Protein AF-A0A7X6S0R6-F1 (afdb_monomer_lite)

InterPro domains:
  IPR029076 Immunity protein 47 [PF15573] (7-129)

Foldseek 3Di:
DPPPPDQDDLDDADDPVCLVVLVVCLVVDDDLVVNLVSVSNNVNSVDPPCLVVLLVSLQPPPDLVSVLSSLLVCLQRPAQVCLLDVSSVNSVVVHDPSSLVSNLVSNVNNPYPSCVVVVVVSVVVVVVVVVPPDD

Structure (mmCIF, N/CA/C/O backbone):
data_AF-A0A7X6S0R6-F1
#
_entry.id   AF-A0A7X6S0R6-F1
#
loop_
_atom_site.group_PDB
_atom_site.id
_atom_site.type_symbol
_atom_site.label_atom_id
_atom_site.label_alt_id
_atom_site.label_comp_id
_atom_site.label_asym_id
_atom_site.label_entity_id
_atom_site.label_seq_id
_atom_site.pdbx_PDB_ins_code
_atom_site.Cartn_x
_atom_site.Cartn_y
_atom_site.Cartn_z
_atom_site.occupancy
_atom_site.B_iso_or_equiv
_atom_site.auth_seq_id
_atom_site.auth_comp_id
_atom_site.auth_asym_id
_atom_site.auth_atom_id
_atom_site.pdbx_PDB_model_num
ATOM 1 N N . MET A 1 1 ? -21.173 4.446 -21.422 1.00 35.47 1 MET A N 1
ATOM 2 C CA . MET A 1 1 ? -20.745 5.718 -20.809 1.00 35.47 1 MET A CA 1
ATOM 3 C C . MET A 1 1 ? -19.365 5.433 -20.237 1.00 35.47 1 MET A C 1
ATOM 5 O O . MET A 1 1 ? -19.279 4.743 -19.234 1.00 35.47 1 MET A O 1
ATOM 9 N N . ASN A 1 2 ? -18.302 5.754 -20.983 1.00 41.72 2 ASN A N 1
ATOM 10 C CA . ASN A 1 2 ? -16.925 5.454 -20.573 1.00 41.72 2 ASN A CA 1
ATOM 11 C C . ASN A 1 2 ? -16.457 6.541 -19.607 1.00 41.72 2 ASN A C 1
ATOM 13 O O . ASN A 1 2 ? -15.727 7.445 -19.998 1.00 41.72 2 ASN A O 1
ATOM 17 N N . GLU A 1 3 ? -16.874 6.452 -18.350 1.00 43.06 3 GLU A N 1
ATOM 18 C CA . GLU A 1 3 ? -16.147 7.110 -17.266 1.00 43.06 3 GLU A CA 1
ATOM 19 C C . GLU A 1 3 ? -14.962 6.213 -16.894 1.00 43.06 3 GLU A C 1
ATOM 21 O O . GLU A 1 3 ? -14.934 5.555 -15.858 1.00 43.06 3 GLU A O 1
ATOM 26 N N . MET A 1 4 ? -13.978 6.122 -17.795 1.00 48.47 4 MET A N 1
ATOM 27 C CA . MET A 1 4 ? -12.641 5.744 -17.353 1.00 48.47 4 MET A CA 1
ATOM 28 C C . MET A 1 4 ? -12.183 6.888 -16.456 1.00 48.47 4 MET A C 1
ATOM 30 O O . MET A 1 4 ? -11.993 8.001 -16.946 1.00 48.47 4 MET A O 1
ATOM 34 N N . TYR A 1 5 ? -12.063 6.630 -15.150 1.00 49.97 5 TYR A N 1
ATOM 35 C CA . TYR A 1 5 ? -11.395 7.547 -14.231 1.00 49.97 5 TYR A CA 1
ATOM 36 C C . TYR A 1 5 ? -10.111 8.026 -14.903 1.00 49.97 5 TYR A C 1
ATOM 38 O O . TYR A 1 5 ? -9.323 7.200 -15.373 1.00 49.97 5 TYR A O 1
ATOM 46 N N . SER A 1 6 ? -9.925 9.347 -14.995 1.00 55.62 6 SER A N 1
ATOM 47 C CA . SER A 1 6 ? -8.671 9.904 -15.488 1.00 55.62 6 SER A CA 1
ATOM 48 C C . SER A 1 6 ? -7.551 9.242 -14.698 1.00 55.62 6 SER A C 1
ATOM 50 O O . SER A 1 6 ? -7.537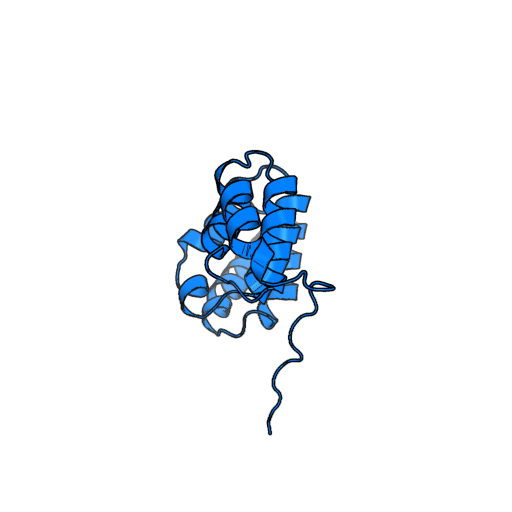 9.336 -13.465 1.00 55.62 6 SER A O 1
ATOM 52 N N . GLY A 1 7 ? -6.677 8.521 -15.403 1.00 58.56 7 GLY A N 1
ATOM 53 C CA . GLY A 1 7 ? -5.541 7.856 -14.790 1.00 58.56 7 GLY A CA 1
ATOM 54 C C . GLY A 1 7 ? -4.806 8.845 -13.898 1.00 58.56 7 GLY A C 1
ATOM 55 O O . GLY A 1 7 ? -4.694 10.034 -14.202 1.00 58.56 7 GLY A O 1
ATOM 56 N N . ILE A 1 8 ? -4.373 8.363 -12.749 1.00 67.19 8 ILE A N 1
ATOM 57 C CA . ILE A 1 8 ? -3.699 9.199 -11.775 1.00 67.19 8 ILE A CA 1
ATOM 58 C C . ILE A 1 8 ? -2.370 9.668 -12.354 1.00 67.19 8 ILE A C 1
ATOM 60 O O . ILE A 1 8 ? -1.558 8.861 -12.806 1.00 67.19 8 ILE A O 1
ATOM 64 N N . TRP A 1 9 ? -2.132 10.976 -12.285 1.00 76.94 9 TRP A N 1
ATOM 65 C CA . TRP A 1 9 ? -0.852 11.546 -12.662 1.00 76.94 9 TRP A CA 1
ATOM 66 C C . TRP A 1 9 ? 0.123 11.492 -11.489 1.00 76.94 9 TRP A C 1
ATOM 68 O O . TRP A 1 9 ? -0.034 12.216 -10.509 1.00 76.94 9 TRP A O 1
ATOM 78 N N . LEU A 1 10 ? 1.136 10.634 -11.602 1.00 80.31 10 LEU A N 1
ATOM 79 C CA . LEU A 1 10 ? 2.234 10.525 -10.637 1.00 80.31 10 LEU A CA 1
ATOM 80 C C . LEU A 1 10 ? 3.439 11.414 -11.016 1.00 80.31 10 LEU A C 1
ATOM 82 O O . LEU A 1 10 ? 4.487 11.346 -10.379 1.00 80.31 10 LEU A O 1
ATOM 86 N N . GLY A 1 11 ? 3.301 12.264 -12.036 1.00 83.81 11 GLY A N 1
ATOM 87 C CA . GLY A 1 11 ? 4.387 13.073 -12.591 1.00 83.81 11 GLY A CA 1
ATOM 88 C C . GLY A 1 11 ? 5.004 12.454 -13.844 1.00 83.81 11 GLY A C 1
ATOM 89 O O . GLY A 1 11 ? 4.624 11.362 -14.263 1.00 83.81 11 GLY A O 1
ATOM 90 N N . GLU A 1 12 ? 5.961 13.168 -14.441 1.00 85.00 12 GLU A N 1
ATOM 91 C CA . GLU A 1 12 ? 6.623 12.730 -15.671 1.00 85.00 12 GLU A CA 1
ATOM 92 C C . GLU A 1 12 ? 7.329 11.389 -15.470 1.00 85.00 12 GLU A C 1
ATOM 94 O O . GLU A 1 12 ? 8.058 11.184 -14.495 1.00 85.00 12 GLU A O 1
ATOM 99 N N . ALA A 1 13 ? 7.068 10.465 -16.393 1.00 81.75 13 ALA A N 1
ATOM 100 C CA . ALA A 1 13 ? 7.708 9.165 -16.415 1.00 81.75 13 ALA A CA 1
ATOM 101 C C . ALA A 1 13 ? 9.083 9.280 -17.078 1.00 81.75 13 ALA A C 1
ATOM 103 O O . ALA A 1 13 ? 9.244 9.957 -18.094 1.00 81.75 13 ALA A O 1
ATOM 104 N N . ARG A 1 14 ? 10.073 8.591 -16.507 1.00 83.06 14 ARG A N 1
ATOM 105 C CA . ARG A 1 14 ? 11.383 8.422 -17.144 1.00 83.06 14 ARG A CA 1
ATOM 106 C C . ARG A 1 14 ? 11.276 7.485 -18.348 1.00 83.06 14 ARG A C 1
ATOM 108 O O . ARG A 1 14 ? 10.247 6.866 -18.602 1.00 83.06 14 ARG A O 1
ATOM 115 N N . GLU A 1 15 ? 12.382 7.326 -19.061 1.00 84.38 15 GLU A N 1
ATOM 116 C CA . GLU A 1 15 ? 12.467 6.348 -20.140 1.00 84.38 15 GLU A CA 1
ATOM 117 C C . GLU A 1 15 ? 12.359 4.893 -19.612 1.00 84.38 15 GLU A C 1
ATOM 119 O O . GLU A 1 15 ? 13.010 4.546 -18.618 1.00 84.38 15 GLU A O 1
ATOM 124 N N . PRO A 1 16 ? 11.621 3.986 -20.287 1.00 80.62 16 PRO A N 1
ATOM 125 C CA . PRO A 1 16 ? 11.386 2.614 -19.809 1.00 80.62 16 PRO A CA 1
ATOM 126 C C . PRO A 1 16 ? 12.648 1.772 -19.564 1.00 80.62 16 PRO A C 1
ATOM 128 O O . PRO A 1 16 ? 12.639 0.850 -18.749 1.00 80.62 16 PRO A O 1
ATOM 131 N N . HIS A 1 17 ? 13.761 2.083 -20.235 1.00 82.06 17 HIS A N 1
ATOM 132 C CA . HIS A 1 17 ? 15.023 1.349 -20.087 1.00 82.06 17 HIS A CA 1
ATOM 133 C C . HIS A 1 17 ? 15.667 1.502 -18.695 1.00 82.06 17 HIS A C 1
ATOM 135 O O . HIS A 1 17 ? 16.572 0.741 -18.353 1.00 82.06 17 HIS A O 1
ATOM 141 N N . HIS A 1 18 ? 15.193 2.442 -17.870 1.00 86.38 18 HIS A N 1
ATOM 142 C CA . HIS A 1 18 ? 15.637 2.603 -16.485 1.00 86.38 18 HIS A CA 1
ATOM 143 C C . HIS A 1 18 ? 15.016 1.586 -15.515 1.00 86.38 18 HIS A C 1
ATOM 145 O O . HIS A 1 18 ? 15.519 1.432 -14.402 1.00 86.38 18 HIS A O 1
ATOM 151 N N . LEU A 1 19 ? 13.962 0.867 -15.915 1.00 91.94 19 LEU A N 1
ATOM 152 C CA . LEU A 1 19 ? 13.206 -0.024 -15.033 1.00 91.94 19 LEU A CA 1
ATOM 153 C C . LEU A 1 19 ? 14.071 -1.104 -14.342 1.00 91.94 19 LEU A C 1
ATOM 155 O O . LEU A 1 19 ? 13.965 -1.243 -13.123 1.00 91.94 19 LEU A O 1
ATOM 159 N N . PRO A 1 20 ? 15.005 -1.804 -15.025 1.00 94.31 20 PRO A N 1
ATOM 160 C CA . PRO A 1 20 ? 15.892 -2.766 -14.361 1.00 94.31 20 PRO A CA 1
ATOM 161 C C . PRO A 1 20 ? 16.801 -2.130 -13.299 1.00 94.31 20 PRO A C 1
ATOM 163 O O . PRO A 1 20 ? 17.071 -2.745 -12.269 1.00 94.31 20 PRO A O 1
ATOM 166 N N . ILE A 1 21 ? 17.256 -0.894 -13.534 1.00 94.31 21 ILE A N 1
ATOM 167 C CA . ILE A 1 21 ? 18.113 -0.149 -12.601 1.00 94.31 21 ILE A CA 1
ATOM 168 C C . ILE A 1 21 ? 17.311 0.229 -11.354 1.00 94.31 21 ILE A C 1
ATOM 170 O O . ILE A 1 21 ? 17.793 0.034 -10.241 1.00 94.31 21 ILE A O 1
ATOM 174 N N . LEU A 1 22 ? 16.075 0.706 -11.530 1.00 96.00 22 LEU A N 1
ATOM 175 C CA . LEU A 1 22 ? 15.179 1.054 -10.424 1.00 96.00 22 LEU A CA 1
ATOM 176 C C . LEU A 1 22 ? 14.845 -0.169 -9.562 1.00 96.00 22 LEU A C 1
ATOM 178 O O . LEU A 1 22 ? 14.938 -0.094 -8.341 1.00 96.00 22 LEU A O 1
ATOM 182 N N . HIS A 1 23 ? 14.548 -1.318 -10.176 1.00 96.19 23 HIS A N 1
ATOM 183 C CA . HIS A 1 23 ? 14.323 -2.573 -9.444 1.00 96.19 23 HIS A CA 1
ATOM 184 C C . HIS A 1 23 ? 15.550 -3.021 -8.656 1.00 96.19 23 HIS A C 1
ATOM 186 O O . HIS A 1 23 ? 15.435 -3.461 -7.512 1.00 96.19 23 HIS A O 1
ATOM 192 N N . GLN A 1 24 ? 16.737 -2.914 -9.255 1.00 95.62 24 GLN A N 1
ATOM 193 C CA . GLN A 1 24 ? 17.975 -3.248 -8.561 1.00 95.62 24 GLN A CA 1
ATOM 194 C C . GLN A 1 24 ? 18.242 -2.287 -7.399 1.00 95.62 24 GLN A C 1
ATOM 196 O O . GLN A 1 24 ? 18.716 -2.720 -6.350 1.00 95.62 24 GLN A O 1
ATOM 201 N N . HIS A 1 25 ? 17.916 -1.005 -7.561 1.00 95.31 25 HIS A N 1
ATOM 202 C CA . HIS A 1 25 ? 18.041 -0.023 -6.495 1.00 95.31 25 HIS A CA 1
ATOM 203 C C . HIS A 1 25 ? 17.062 -0.317 -5.350 1.00 95.31 25 HIS A C 1
ATOM 205 O O . HIS A 1 25 ? 17.487 -0.428 -4.204 1.00 95.31 25 HIS A O 1
ATOM 211 N N . LEU A 1 26 ? 15.789 -0.576 -5.667 1.00 96.44 26 LEU A N 1
ATOM 212 C CA . LEU A 1 26 ? 14.751 -0.900 -4.686 1.00 96.44 26 LEU A CA 1
ATOM 213 C C . LEU A 1 26 ? 15.107 -2.130 -3.841 1.00 96.44 26 LEU A C 1
ATOM 215 O O . LEU A 1 26 ? 14.882 -2.138 -2.636 1.00 96.44 26 LEU A O 1
ATOM 219 N N . LYS A 1 27 ? 15.707 -3.162 -4.448 1.00 94.94 27 LYS A N 1
ATOM 220 C CA . LYS A 1 27 ? 16.136 -4.376 -3.730 1.00 94.94 27 LYS A CA 1
ATOM 221 C C . LYS A 1 27 ? 17.206 -4.121 -2.670 1.00 94.94 27 LYS A C 1
ATOM 223 O O . LYS A 1 27 ? 17.247 -4.853 -1.686 1.00 94.94 27 LYS A O 1
ATOM 228 N N . ASN A 1 28 ? 18.067 -3.131 -2.891 1.00 94.25 28 ASN A N 1
ATOM 229 C CA . ASN A 1 28 ? 19.167 -2.789 -1.988 1.00 94.25 28 ASN A CA 1
ATOM 230 C C . ASN A 1 28 ? 18.836 -1.591 -1.084 1.00 94.25 28 ASN A C 1
ATOM 232 O O . ASN A 1 28 ? 19.639 -1.232 -0.229 1.00 94.25 28 ASN A O 1
ATOM 236 N N . CYS A 1 29 ? 17.673 -0.969 -1.283 1.00 93.62 29 CYS A N 1
ATOM 237 C CA . CYS A 1 29 ? 17.215 0.161 -0.499 1.00 93.62 29 CYS A CA 1
ATOM 238 C C . CYS A 1 29 ? 16.722 -0.299 0.882 1.00 93.62 29 CYS A C 1
ATOM 240 O O . CYS A 1 29 ? 16.003 -1.294 1.020 1.00 93.62 29 CYS A O 1
ATOM 242 N N . HIS A 1 30 ? 17.122 0.442 1.915 1.00 91.56 30 HIS A N 1
ATOM 243 C CA . HIS A 1 30 ? 16.730 0.194 3.305 1.00 91.56 30 HIS A CA 1
ATOM 244 C C . HIS A 1 30 ? 16.002 1.381 3.941 1.00 91.56 30 HIS A C 1
ATOM 246 O O . HIS A 1 30 ? 15.273 1.192 4.914 1.00 91.56 30 HIS A O 1
ATOM 252 N N . ASP A 1 31 ? 16.177 2.586 3.399 1.00 94.06 31 ASP A N 1
ATOM 253 C CA . ASP A 1 31 ? 15.466 3.769 3.858 1.00 94.06 31 ASP A CA 1
ATOM 254 C C . ASP A 1 31 ? 14.048 3.801 3.274 1.00 94.06 31 ASP A C 1
ATOM 256 O O . ASP A 1 31 ? 13.851 3.736 2.063 1.00 94.06 31 ASP A O 1
ATOM 260 N N . SER A 1 32 ? 13.033 3.896 4.134 1.00 94.31 32 SER A N 1
ATOM 261 C CA . SER A 1 32 ? 11.636 3.792 3.688 1.00 94.31 32 SER A CA 1
ATOM 262 C C . SER A 1 32 ? 11.218 4.940 2.767 1.00 94.31 32 SER A C 1
ATOM 264 O O . SER A 1 32 ? 10.395 4.726 1.877 1.00 94.31 32 SER A O 1
ATOM 266 N N . LYS A 1 33 ? 11.787 6.139 2.948 1.00 94.38 33 LYS A N 1
ATOM 267 C CA . LYS A 1 33 ? 11.478 7.300 2.110 1.00 94.38 33 LYS A CA 1
ATOM 268 C C . LYS A 1 33 ? 12.104 7.143 0.727 1.00 94.38 33 LYS A C 1
ATOM 270 O O . LYS A 1 33 ? 11.399 7.279 -0.267 1.00 94.38 33 LYS A O 1
ATOM 275 N N . GLU A 1 34 ? 13.383 6.788 0.659 1.00 95.38 34 GLU A N 1
ATOM 276 C CA . GLU A 1 34 ? 14.069 6.498 -0.604 1.00 95.38 34 GLU A CA 1
ATOM 277 C C . GLU A 1 34 ? 13.374 5.359 -1.364 1.00 95.38 34 GLU A C 1
ATOM 279 O O . GLU A 1 34 ? 13.111 5.462 -2.563 1.00 95.38 34 GLU A O 1
ATOM 284 N N . CYS A 1 35 ? 12.992 4.289 -0.664 1.00 96.19 35 CYS A N 1
ATOM 285 C CA . CYS A 1 35 ? 12.296 3.166 -1.282 1.00 96.19 35 CYS A CA 1
ATOM 286 C C . CYS A 1 35 ? 10.938 3.602 -1.851 1.00 96.19 35 CYS A C 1
ATOM 288 O O . CYS A 1 35 ? 10.574 3.177 -2.948 1.00 96.19 35 CYS A O 1
ATOM 290 N N . LEU A 1 36 ? 10.207 4.472 -1.146 1.00 95.62 36 LEU A N 1
ATOM 291 C CA . LEU A 1 36 ? 8.943 5.032 -1.620 1.00 95.62 36 LEU A CA 1
ATOM 292 C C . LEU A 1 36 ? 9.127 5.890 -2.879 1.00 95.62 36 LEU A C 1
ATOM 294 O O . LEU A 1 36 ? 8.363 5.742 -3.832 1.00 95.62 36 LEU A O 1
ATOM 298 N N . GLU A 1 37 ? 10.159 6.734 -2.920 1.00 94.50 37 GLU A N 1
ATOM 299 C CA . GLU A 1 37 ? 10.504 7.526 -4.107 1.00 94.50 37 GLU A CA 1
ATOM 300 C C . GLU A 1 37 ? 10.799 6.617 -5.313 1.00 94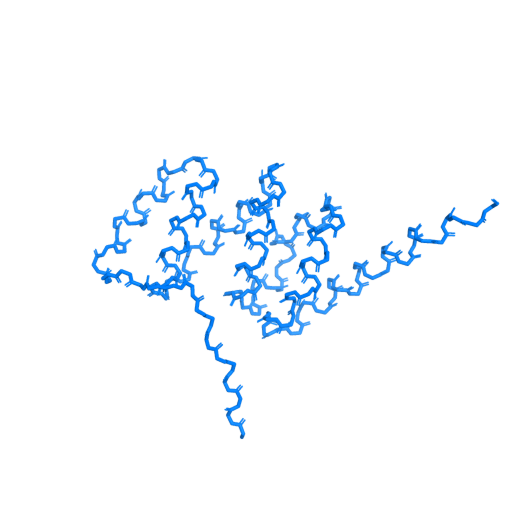.50 37 GLU A C 1
ATOM 302 O O . GLU A 1 37 ? 10.265 6.836 -6.402 1.00 94.50 37 GLU A O 1
ATOM 307 N N . ILE A 1 38 ? 11.565 5.536 -5.119 1.00 96.12 38 ILE A N 1
ATOM 308 C CA . ILE A 1 38 ? 11.851 4.553 -6.178 1.00 96.12 38 ILE A CA 1
ATOM 309 C C . ILE A 1 38 ? 10.573 3.836 -6.635 1.00 96.12 38 ILE A C 1
ATOM 311 O O . ILE A 1 38 ? 10.360 3.671 -7.837 1.00 96.12 38 ILE A O 1
ATOM 315 N N . ILE A 1 39 ? 9.707 3.424 -5.702 1.00 96.25 39 ILE A N 1
ATOM 316 C CA . ILE A 1 39 ? 8.419 2.787 -6.019 1.00 96.25 39 ILE A CA 1
ATOM 317 C C . ILE A 1 39 ? 7.572 3.712 -6.893 1.00 96.25 39 ILE A C 1
ATOM 319 O O . ILE A 1 39 ? 7.029 3.260 -7.898 1.00 96.25 39 ILE A O 1
ATOM 323 N N . VAL A 1 40 ? 7.490 5.003 -6.562 1.00 94.75 40 VAL A N 1
ATOM 324 C CA . VAL A 1 40 ? 6.741 5.991 -7.351 1.00 94.75 40 VAL A CA 1
ATOM 325 C C . VAL A 1 40 ? 7.282 6.090 -8.779 1.00 94.75 40 VAL A C 1
ATOM 327 O O . VAL A 1 40 ? 6.494 6.099 -9.724 1.00 94.75 40 VAL A O 1
ATOM 330 N N . GLU A 1 41 ? 8.603 6.099 -8.969 1.00 94.62 41 GLU A N 1
ATOM 331 C CA . GLU A 1 41 ? 9.206 6.098 -10.309 1.00 94.62 41 GLU A CA 1
ATOM 332 C C . GLU A 1 41 ? 8.877 4.823 -11.102 1.00 94.62 41 GLU A C 1
ATOM 334 O O . GLU A 1 41 ? 8.612 4.899 -12.300 1.00 94.62 41 GLU A O 1
ATOM 339 N N . ILE A 1 42 ? 8.841 3.656 -10.452 1.00 95.19 42 ILE A N 1
ATOM 340 C CA . ILE A 1 42 ? 8.473 2.391 -11.108 1.00 95.19 42 ILE A CA 1
ATOM 341 C C . ILE A 1 42 ? 6.975 2.371 -11.461 1.00 95.19 42 ILE A C 1
ATOM 343 O O . ILE A 1 42 ? 6.605 1.988 -12.572 1.00 95.19 42 ILE A O 1
ATOM 347 N N . LEU A 1 43 ? 6.111 2.864 -10.570 1.00 93.50 43 LEU A N 1
ATOM 348 C CA . LEU A 1 43 ? 4.670 2.974 -10.817 1.00 93.50 43 LEU A CA 1
ATOM 349 C C . LEU A 1 43 ? 4.348 3.941 -11.967 1.00 93.50 43 LEU A C 1
ATOM 351 O O . LEU A 1 43 ? 3.449 3.656 -12.757 1.00 93.50 43 LEU A O 1
ATOM 355 N N . LYS A 1 44 ? 5.100 5.043 -12.121 1.00 91.69 44 LYS A N 1
ATOM 356 C CA . LYS A 1 44 ? 4.987 5.951 -13.284 1.00 91.69 44 LYS A CA 1
ATOM 357 C C . LYS A 1 44 ? 5.226 5.246 -14.617 1.00 91.69 44 LYS A C 1
ATOM 359 O O . LYS A 1 44 ? 4.641 5.635 -15.624 1.00 91.69 44 LYS A O 1
ATOM 364 N N . LEU A 1 45 ? 6.064 4.210 -14.624 1.00 91.62 45 LEU A N 1
ATOM 365 C CA . LEU A 1 45 ? 6.342 3.381 -15.800 1.00 91.62 45 LEU A CA 1
ATOM 366 C C . LEU A 1 45 ? 5.269 2.303 -16.037 1.00 91.62 45 LEU A C 1
ATOM 368 O O . LEU A 1 45 ? 5.380 1.530 -16.987 1.00 91.62 45 LEU A O 1
ATOM 372 N N . GLY A 1 46 ? 4.230 2.246 -15.197 1.00 89.06 46 GLY A N 1
ATOM 373 C CA . GLY A 1 46 ? 3.139 1.276 -15.295 1.00 89.06 46 GLY A CA 1
ATOM 374 C C . GLY A 1 46 ? 3.489 -0.116 -14.769 1.00 89.06 46 GLY A C 1
ATOM 375 O O . GLY A 1 46 ? 2.756 -1.069 -15.037 1.00 89.06 46 GLY A O 1
ATOM 376 N N . ASP A 1 47 ? 4.593 -0.255 -14.033 1.00 92.62 47 ASP A N 1
ATOM 377 C CA . ASP A 1 47 ? 4.984 -1.525 -13.435 1.00 92.62 47 ASP A CA 1
ATOM 378 C C . ASP A 1 47 ? 4.452 -1.646 -12.003 1.00 92.62 47 ASP A C 1
ATOM 380 O O . ASP A 1 47 ? 4.958 -1.056 -11.049 1.00 92.62 47 ASP A O 1
ATOM 384 N N . PHE A 1 48 ? 3.400 -2.450 -11.864 1.00 92.56 48 PHE A N 1
ATOM 385 C CA . PHE A 1 48 ? 2.712 -2.690 -10.600 1.00 92.56 48 PHE A CA 1
ATOM 386 C C . PHE A 1 48 ? 3.264 -3.891 -9.818 1.00 92.56 48 PHE A C 1
ATOM 388 O O . PHE A 1 48 ? 2.665 -4.268 -8.807 1.00 92.56 48 PHE A O 1
ATOM 395 N N . THR A 1 49 ? 4.378 -4.513 -10.231 1.00 93.06 49 THR A N 1
ATOM 396 C CA . THR A 1 49 ? 4.966 -5.623 -9.456 1.00 93.06 49 THR A CA 1
ATOM 397 C C . THR A 1 49 ? 5.577 -5.153 -8.136 1.00 93.06 49 THR A C 1
ATOM 399 O O . THR A 1 49 ? 5.861 -5.967 -7.267 1.00 93.06 49 THR A O 1
ATOM 402 N N . VAL A 1 50 ? 5.779 -3.843 -7.961 1.00 94.81 50 VAL A N 1
ATOM 403 C CA . VAL A 1 50 ? 6.367 -3.252 -6.746 1.00 94.81 50 VAL A CA 1
ATOM 404 C C . VAL A 1 50 ? 5.371 -3.027 -5.606 1.00 94.81 50 VAL A C 1
ATOM 406 O O . VAL A 1 50 ? 5.774 -2.587 -4.530 1.00 94.81 50 VAL A O 1
ATOM 409 N N . LYS A 1 51 ? 4.083 -3.347 -5.795 1.00 94.38 51 LYS A N 1
ATOM 410 C CA . LYS A 1 51 ? 3.050 -3.168 -4.758 1.00 94.38 51 LYS A CA 1
ATOM 411 C C . LYS A 1 51 ? 3.371 -3.897 -3.455 1.00 94.38 51 LYS A C 1
ATOM 413 O O . LYS A 1 51 ? 3.079 -3.361 -2.395 1.00 94.38 51 LYS A O 1
ATOM 418 N N . ASP A 1 52 ? 4.023 -5.055 -3.516 1.00 94.62 52 ASP A N 1
ATOM 419 C CA . ASP A 1 52 ? 4.397 -5.803 -2.310 1.00 94.62 52 ASP A CA 1
ATOM 420 C C . ASP A 1 52 ? 5.399 -5.023 -1.440 1.00 94.62 52 ASP A C 1
ATOM 422 O O . ASP A 1 52 ? 5.321 -5.061 -0.212 1.00 94.62 52 ASP A O 1
ATOM 426 N N . TYR A 1 53 ? 6.302 -4.248 -2.055 1.00 95.62 53 TYR A N 1
ATOM 427 C CA . TYR A 1 53 ? 7.197 -3.347 -1.321 1.00 95.62 53 TYR A CA 1
ATOM 428 C C . TYR A 1 53 ? 6.425 -2.191 -0.680 1.00 95.62 53 TYR A C 1
ATOM 430 O O . TYR A 1 53 ? 6.695 -1.843 0.468 1.00 95.62 53 TYR A O 1
ATOM 438 N N . LEU A 1 54 ? 5.445 -1.634 -1.398 1.00 95.94 54 LEU A N 1
ATOM 439 C CA . LEU A 1 54 ? 4.576 -0.573 -0.887 1.00 95.94 54 LEU A CA 1
ATOM 440 C C . LEU A 1 54 ? 3.766 -1.053 0.326 1.00 95.94 54 LEU A C 1
ATOM 442 O O . LEU A 1 54 ? 3.772 -0.396 1.363 1.00 95.94 54 LEU A O 1
ATOM 446 N N . ILE A 1 55 ? 3.137 -2.229 0.222 1.00 96.19 55 I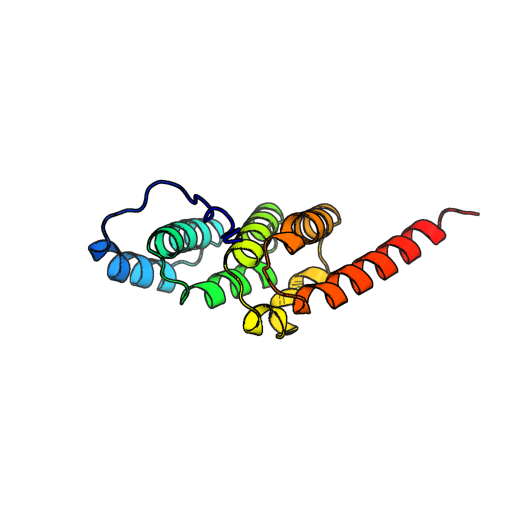LE A N 1
ATOM 447 C CA . ILE A 1 55 ? 2.388 -2.867 1.313 1.00 96.19 55 ILE A CA 1
ATOM 448 C C . ILE A 1 55 ? 3.309 -3.126 2.507 1.00 96.19 55 ILE A C 1
ATOM 450 O O . ILE A 1 55 ? 2.928 -2.861 3.646 1.00 96.19 55 ILE A O 1
ATOM 454 N N . LYS A 1 56 ? 4.534 -3.608 2.266 1.00 96.00 56 LYS A N 1
ATOM 455 C CA . LYS A 1 56 ? 5.511 -3.837 3.333 1.00 96.00 56 LYS A CA 1
ATOM 456 C C . LYS A 1 56 ? 5.832 -2.547 4.088 1.00 96.00 56 LYS A C 1
ATOM 458 O O . LYS A 1 56 ? 5.727 -2.546 5.307 1.00 96.00 56 LYS A O 1
ATOM 463 N N . ILE A 1 57 ? 6.179 -1.463 3.386 1.00 95.94 57 ILE A N 1
ATOM 464 C CA . ILE A 1 57 ? 6.488 -0.168 4.019 1.00 95.94 57 ILE A CA 1
ATOM 465 C C . ILE A 1 57 ? 5.276 0.346 4.803 1.00 95.94 57 ILE A C 1
ATOM 467 O O . ILE A 1 57 ? 5.427 0.746 5.956 1.00 95.94 57 ILE A O 1
ATOM 471 N N . MET A 1 58 ? 4.082 0.268 4.209 1.00 95.31 58 MET A N 1
ATOM 472 C CA . MET A 1 58 ? 2.825 0.696 4.829 1.00 95.31 58 MET A CA 1
ATOM 473 C C . MET A 1 58 ? 2.558 -0.008 6.166 1.00 95.31 58 MET A C 1
ATOM 475 O O . MET A 1 58 ? 2.100 0.633 7.101 1.00 95.31 58 MET A O 1
ATOM 479 N N . ASN A 1 59 ? 2.882 -1.301 6.272 1.00 95.94 59 ASN A N 1
ATOM 480 C CA . ASN A 1 59 ? 2.639 -2.106 7.474 1.00 95.94 59 ASN A CA 1
ATOM 481 C C . ASN A 1 59 ? 3.830 -2.174 8.452 1.00 95.94 59 ASN A C 1
ATOM 483 O O . ASN A 1 59 ? 3.679 -2.742 9.530 1.00 95.94 59 ASN A O 1
ATOM 487 N N . SER A 1 60 ? 5.014 -1.652 8.104 1.00 93.94 60 SER A N 1
ATOM 488 C CA . SER A 1 60 ? 6.213 -1.742 8.962 1.00 93.94 60 SER A CA 1
ATOM 489 C C . SER A 1 60 ? 6.847 -0.405 9.350 1.00 93.94 60 SER A C 1
ATOM 491 O O . SER A 1 60 ? 7.725 -0.384 10.211 1.00 93.94 60 SER A O 1
ATOM 493 N N . SER A 1 61 ? 6.494 0.695 8.682 1.00 93.25 61 SER A N 1
ATOM 494 C CA . SER A 1 61 ? 7.033 2.023 8.992 1.00 93.25 61 SER A CA 1
ATOM 495 C C . SER A 1 61 ? 6.505 2.524 10.338 1.00 93.25 61 SER A C 1
ATOM 497 O O . SER A 1 61 ? 5.350 2.305 10.675 1.00 93.25 61 SER A O 1
ATOM 499 N N . SER A 1 62 ? 7.331 3.250 11.091 1.00 91.31 62 SER A N 1
ATOM 500 C CA . SER A 1 62 ? 6.897 4.021 12.266 1.00 91.31 62 SER A CA 1
ATOM 501 C C . SER A 1 62 ? 6.682 5.507 11.954 1.00 91.31 62 SER A C 1
ATOM 503 O O . SER A 1 62 ? 6.319 6.280 12.836 1.00 91.31 62 SER A O 1
ATOM 505 N N . ASN A 1 63 ? 6.972 5.936 10.723 1.00 94.00 63 ASN A N 1
ATOM 506 C CA . ASN A 1 63 ? 6.787 7.310 10.274 1.00 94.00 63 ASN A CA 1
ATOM 507 C C . ASN A 1 63 ? 5.398 7.449 9.634 1.00 94.00 63 ASN A C 1
ATOM 509 O O . ASN A 1 63 ? 5.147 6.860 8.577 1.00 94.00 63 ASN A O 1
ATOM 513 N N . SER A 1 64 ? 4.525 8.235 10.268 1.00 92.81 64 SER A N 1
ATOM 514 C CA . SER A 1 64 ? 3.142 8.459 9.836 1.00 92.81 64 SER A CA 1
ATOM 515 C C . SER A 1 64 ? 3.036 9.124 8.466 1.00 92.81 64 SER A C 1
ATOM 517 O O . SER A 1 64 ? 2.175 8.732 7.687 1.00 92.81 64 SER A O 1
ATOM 519 N N . GLU A 1 65 ? 3.933 10.049 8.115 1.00 94.50 65 GLU A N 1
ATOM 520 C CA . GLU A 1 65 ? 3.942 10.701 6.795 1.00 94.50 65 GLU A CA 1
ATOM 521 C C . GLU A 1 65 ? 4.234 9.693 5.675 1.00 94.50 65 GLU A C 1
ATOM 523 O O . GLU A 1 65 ? 3.638 9.743 4.597 1.00 94.50 65 GLU A O 1
ATOM 528 N N . ILE A 1 66 ? 5.135 8.740 5.942 1.00 95.50 66 ILE A N 1
ATOM 529 C CA . ILE A 1 66 ? 5.444 7.654 5.006 1.00 95.50 66 ILE A CA 1
ATOM 530 C C . ILE A 1 66 ? 4.237 6.726 4.863 1.00 95.50 66 ILE A C 1
ATOM 532 O O . ILE A 1 66 ? 3.897 6.363 3.737 1.00 95.50 66 ILE A O 1
ATOM 536 N N . ILE A 1 67 ? 3.584 6.354 5.971 1.00 96.31 67 ILE A N 1
ATOM 537 C CA . ILE A 1 67 ? 2.386 5.503 5.931 1.00 96.31 67 ILE A CA 1
ATOM 538 C C . ILE A 1 67 ? 1.275 6.202 5.147 1.00 96.31 67 ILE A C 1
ATOM 540 O O . ILE A 1 67 ? 0.744 5.606 4.217 1.00 96.31 67 ILE A O 1
ATOM 544 N N . ASP A 1 68 ? 0.977 7.466 5.453 1.00 95.56 68 ASP A N 1
ATOM 545 C CA . ASP A 1 68 ? -0.032 8.273 4.760 1.00 95.56 68 ASP A CA 1
ATOM 546 C C . ASP A 1 68 ? 0.204 8.295 3.240 1.00 95.56 68 ASP A C 1
ATOM 548 O O . ASP A 1 68 ? -0.695 7.982 2.451 1.00 95.56 68 ASP A O 1
ATOM 552 N N . CYS A 1 69 ? 1.444 8.554 2.810 1.00 95.25 69 CYS A N 1
ATOM 553 C CA . CYS A 1 69 ? 1.798 8.510 1.392 1.00 95.25 69 CYS A CA 1
ATOM 554 C C . CYS A 1 69 ? 1.611 7.109 0.789 1.00 95.25 69 CYS A C 1
ATOM 556 O O . CYS A 1 69 ? 1.104 6.978 -0.331 1.00 95.25 69 CYS A O 1
ATOM 558 N N . CYS A 1 70 ? 1.996 6.059 1.521 1.00 96.12 70 CYS A N 1
ATOM 559 C CA . CYS A 1 70 ? 1.818 4.681 1.073 1.00 96.12 70 CYS A CA 1
ATOM 560 C C . CYS A 1 70 ? 0.339 4.314 0.927 1.00 96.12 70 CYS A C 1
ATOM 562 O O . CYS A 1 70 ? -0.021 3.688 -0.067 1.00 96.12 70 CYS A O 1
ATOM 564 N N . VAL A 1 71 ? -0.515 4.742 1.861 1.00 95.44 71 VAL A N 1
ATOM 565 C CA . VAL A 1 71 ? -1.966 4.519 1.829 1.00 95.44 71 VAL A CA 1
ATOM 566 C C . VAL A 1 71 ? -2.574 5.152 0.588 1.00 95.44 71 VAL A C 1
ATOM 568 O O . VAL A 1 71 ? -3.267 4.465 -0.168 1.00 95.44 71 VAL A O 1
ATOM 571 N N . ARG A 1 72 ? -2.269 6.431 0.323 1.00 93.94 72 ARG A N 1
ATOM 572 C CA . ARG A 1 72 ? -2.741 7.123 -0.887 1.00 93.94 72 ARG A CA 1
ATOM 573 C C . ARG A 1 72 ? -2.332 6.344 -2.132 1.00 93.94 72 ARG A C 1
ATOM 575 O O . ARG A 1 72 ? -3.191 5.976 -2.928 1.00 93.94 72 ARG A O 1
ATOM 582 N N . LEU A 1 73 ? -1.043 6.029 -2.274 1.00 94.31 73 LEU A N 1
ATOM 583 C CA . LEU A 1 73 ? -0.529 5.299 -3.436 1.00 94.31 73 LEU A CA 1
ATOM 584 C C . LEU A 1 73 ? -1.153 3.907 -3.577 1.00 94.31 73 LEU A C 1
ATOM 586 O O . LEU A 1 73 ? -1.531 3.525 -4.681 1.00 94.31 73 LEU A O 1
ATOM 590 N N . PHE A 1 74 ? -1.306 3.159 -2.486 1.00 94.88 74 PHE A N 1
ATOM 591 C CA . PHE A 1 74 ? -1.863 1.811 -2.517 1.00 94.88 74 PHE A CA 1
ATOM 592 C C . PHE A 1 74 ? -3.334 1.819 -2.931 1.00 94.88 74 PHE A C 1
ATOM 594 O O . PHE A 1 74 ? -3.719 1.051 -3.808 1.00 94.88 74 PHE A O 1
ATOM 601 N N . LEU A 1 75 ? -4.144 2.732 -2.391 1.00 93.31 75 LEU A N 1
ATOM 602 C CA . LEU A 1 75 ? -5.547 2.893 -2.795 1.00 93.31 75 LEU A CA 1
ATOM 603 C C . LEU A 1 75 ? -5.688 3.329 -4.259 1.00 93.31 75 LEU A C 1
ATOM 605 O O . LEU A 1 75 ? -6.703 3.068 -4.897 1.00 93.31 75 LEU A O 1
ATOM 609 N N . MET A 1 76 ? -4.650 3.955 -4.807 1.00 89.56 76 MET A N 1
ATOM 610 C CA . MET A 1 76 ? -4.588 4.430 -6.183 1.00 89.56 76 MET A CA 1
ATOM 611 C C . MET A 1 76 ? -4.185 3.344 -7.195 1.00 89.56 76 MET A C 1
ATOM 613 O O . MET A 1 76 ? -4.604 3.417 -8.350 1.00 89.56 76 MET A O 1
ATOM 617 N N . VAL A 1 77 ? -3.390 2.344 -6.791 1.00 91.00 77 VAL A N 1
ATOM 618 C CA . VAL A 1 77 ? -2.865 1.287 -7.691 1.00 91.00 77 VAL A CA 1
ATOM 619 C C . VAL A 1 77 ? -3.331 -0.131 -7.339 1.00 91.00 77 VAL A C 1
ATOM 621 O O . VAL A 1 77 ? -3.080 -1.083 -8.086 1.00 91.00 77 VAL A O 1
ATOM 624 N N . GLY A 1 78 ? -3.982 -0.292 -6.190 1.00 91.25 78 GLY A N 1
ATOM 625 C CA . GLY A 1 78 ? -4.509 -1.554 -5.695 1.00 91.25 78 GLY A CA 1
ATOM 626 C C . GLY A 1 78 ? -5.659 -2.074 -6.554 1.00 91.25 78 GLY A C 1
ATOM 627 O O . GLY A 1 78 ? -6.437 -1.323 -7.142 1.00 91.25 78 GLY A O 1
ATOM 628 N N . ASN A 1 79 ? -5.771 -3.395 -6.635 1.00 90.25 79 ASN A N 1
ATOM 629 C CA . ASN A 1 79 ? -6.851 -4.088 -7.320 1.00 90.25 79 ASN A CA 1
ATOM 630 C C . ASN A 1 79 ? -7.675 -4.936 -6.339 1.00 90.25 79 ASN A C 1
ATOM 632 O O . ASN A 1 79 ? -7.320 -5.121 -5.178 1.00 90.25 79 ASN A O 1
ATOM 636 N N . HIS A 1 80 ? -8.774 -5.510 -6.831 1.00 90.81 80 HIS A N 1
ATOM 637 C CA . HIS A 1 80 ? -9.702 -6.312 -6.027 1.00 90.81 80 HIS A CA 1
ATOM 638 C C . HIS A 1 80 ? -9.061 -7.447 -5.208 1.00 90.81 80 HIS A C 1
ATOM 640 O O . HIS A 1 80 ? -9.610 -7.827 -4.176 1.00 90.81 80 HIS A O 1
ATOM 646 N N . ARG A 1 81 ? -7.931 -8.019 -5.648 1.00 93.00 81 ARG A N 1
ATOM 647 C CA . ARG A 1 81 ? -7.221 -9.070 -4.899 1.00 93.00 81 ARG A CA 1
ATOM 648 C C . ARG A 1 81 ? -6.455 -8.480 -3.731 1.00 93.00 81 ARG A C 1
ATOM 650 O O . ARG A 1 81 ? -6.500 -9.052 -2.648 1.00 93.00 81 ARG A O 1
ATOM 657 N N . ASP A 1 82 ? -5.818 -7.335 -3.952 1.00 94.38 82 ASP A N 1
ATOM 658 C CA . ASP A 1 82 ? -5.079 -6.633 -2.909 1.00 94.38 82 ASP A CA 1
ATOM 659 C C . ASP A 1 82 ? -6.032 -6.197 -1.791 1.00 94.38 82 ASP A C 1
ATOM 661 O O . ASP A 1 82 ? -5.729 -6.391 -0.621 1.00 94.38 82 ASP A O 1
ATOM 665 N N . PHE A 1 83 ? -7.221 -5.699 -2.145 1.00 94.06 83 PHE A N 1
ATOM 666 C CA . PHE A 1 83 ? -8.219 -5.274 -1.160 1.00 94.06 83 PHE A CA 1
ATOM 667 C C . PHE A 1 83 ? -8.938 -6.440 -0.464 1.00 94.06 83 PHE A C 1
ATOM 669 O O . PHE A 1 83 ? -9.451 -6.294 0.642 1.00 94.06 83 PHE A O 1
ATOM 676 N N . LYS A 1 84 ? -8.970 -7.624 -1.085 1.00 94.19 84 LYS A N 1
ATOM 677 C CA . LYS A 1 84 ? -9.499 -8.838 -0.450 1.00 94.19 84 LYS A CA 1
ATOM 678 C C . LYS A 1 84 ? -8.546 -9.399 0.613 1.00 94.19 84 LYS A C 1
ATOM 680 O O . LYS A 1 84 ? -9.001 -10.127 1.492 1.00 94.19 84 LYS A O 1
ATOM 685 N N . ASN A 1 85 ? -7.247 -9.117 0.512 1.00 95.25 85 ASN A N 1
ATOM 686 C CA . ASN A 1 85 ? -6.263 -9.622 1.457 1.00 95.25 85 ASN A CA 1
ATOM 687 C C . ASN A 1 85 ? -6.196 -8.732 2.703 1.00 95.25 85 ASN A C 1
ATOM 689 O O . ASN A 1 85 ? -5.626 -7.645 2.653 1.00 95.25 85 ASN A O 1
ATOM 693 N N . ILE A 1 86 ? -6.737 -9.220 3.819 1.00 92.88 86 ILE A N 1
ATOM 694 C CA . ILE A 1 86 ? -6.738 -8.493 5.094 1.00 92.88 86 ILE A CA 1
ATOM 695 C C . ILE A 1 86 ? -5.322 -8.176 5.588 1.00 92.88 86 ILE A C 1
ATOM 697 O O . ILE A 1 86 ? -5.109 -7.123 6.182 1.00 92.88 86 ILE A O 1
ATOM 701 N N . ASP A 1 87 ? -4.339 -9.020 5.251 1.00 94.50 87 ASP A N 1
ATOM 702 C CA . ASP A 1 87 ? -2.950 -8.818 5.665 1.00 94.50 87 ASP A CA 1
ATOM 703 C C . ASP A 1 87 ? -2.315 -7.565 5.051 1.00 94.50 87 ASP A C 1
ATOM 705 O O . ASP A 1 87 ? -1.317 -7.058 5.559 1.00 94.50 87 ASP A O 1
ATOM 709 N N . ASN A 1 88 ? -2.899 -7.025 3.978 1.00 96.00 88 ASN A N 1
ATOM 710 C CA . ASN A 1 88 ? -2.418 -5.782 3.387 1.00 96.00 88 ASN A CA 1
ATOM 711 C C . ASN A 1 88 ? -2.766 -4.552 4.241 1.00 96.00 88 ASN A C 1
ATOM 713 O O . ASN A 1 88 ? -2.195 -3.489 4.004 1.00 96.00 88 ASN A O 1
ATOM 717 N N . PHE A 1 89 ? -3.666 -4.682 5.222 1.00 94.81 89 PHE A N 1
ATOM 718 C CA . PHE A 1 89 ? -4.219 -3.572 6.000 1.00 94.81 89 PHE A CA 1
ATOM 719 C C . PHE A 1 89 ? -3.937 -3.660 7.504 1.00 94.81 89 PHE A C 1
ATOM 721 O O . PHE A 1 89 ? -4.618 -2.993 8.279 1.00 94.81 89 PHE A O 1
ATOM 728 N N . HIS A 1 90 ? -2.941 -4.442 7.937 1.00 94.25 90 HIS A N 1
ATOM 729 C CA . HIS A 1 90 ? -2.556 -4.517 9.358 1.00 94.25 90 HIS A CA 1
ATOM 730 C C . HIS A 1 90 ? -2.261 -3.138 9.965 1.00 94.25 90 HIS A C 1
ATOM 732 O O . HIS A 1 90 ? -2.586 -2.905 11.124 1.00 94.25 90 HIS A O 1
ATOM 738 N N . PHE A 1 91 ? -1.745 -2.196 9.170 1.00 93.19 91 PHE A N 1
ATOM 739 C CA . PHE A 1 91 ? -1.504 -0.816 9.591 1.00 93.19 91 PHE A CA 1
ATOM 740 C C . PHE A 1 91 ? -2.758 -0.110 10.134 1.00 93.19 91 PHE A C 1
ATOM 742 O O . PHE A 1 91 ? -2.613 0.783 10.959 1.00 93.19 91 PHE A O 1
ATOM 749 N N . LEU A 1 92 ? -3.971 -0.492 9.703 1.00 93.38 92 LEU A N 1
ATOM 750 C CA . LEU A 1 92 ? -5.220 0.125 10.168 1.00 93.38 92 LEU A CA 1
ATOM 751 C C . LEU A 1 92 ? -5.547 -0.207 11.626 1.00 93.38 92 LEU A C 1
ATOM 753 O O . LEU A 1 92 ? -6.313 0.531 12.235 1.00 93.38 92 LEU A O 1
ATOM 757 N N . ALA A 1 93 ? -4.999 -1.291 12.182 1.00 90.19 93 ALA A N 1
ATOM 758 C CA . ALA A 1 93 ? -5.284 -1.689 13.559 1.00 90.19 93 ALA A CA 1
ATOM 759 C C . ALA A 1 93 ? -4.771 -0.661 14.582 1.00 90.19 93 ALA A C 1
ATOM 761 O O . ALA A 1 93 ? -5.442 -0.407 15.577 1.00 90.19 93 ALA A O 1
ATOM 762 N N . ASP A 1 94 ? -3.619 -0.050 14.293 1.00 87.75 94 ASP A N 1
ATOM 763 C CA . ASP A 1 94 ? -2.927 0.907 15.166 1.00 87.75 94 ASP A CA 1
ATOM 764 C C . ASP A 1 94 ? -2.710 2.273 14.476 1.00 87.75 94 ASP A C 1
ATOM 766 O O . ASP A 1 94 ? -1.863 3.070 14.888 1.00 87.75 94 ASP A O 1
ATOM 770 N N . ALA A 1 95 ? -3.434 2.541 13.383 1.00 90.06 95 ALA A N 1
ATOM 771 C CA . ALA A 1 95 ? -3.311 3.780 12.621 1.00 90.06 95 ALA A CA 1
ATOM 772 C C . ALA A 1 95 ? -3.753 4.999 13.446 1.00 90.06 95 ALA A C 1
ATOM 774 O O . ALA A 1 95 ? -4.725 4.945 14.199 1.00 90.06 95 ALA A O 1
ATOM 775 N N . SER A 1 96 ? -3.073 6.132 13.252 1.00 91.38 96 SER A N 1
ATOM 776 C CA . SER A 1 96 ? -3.551 7.415 13.770 1.00 91.38 96 SER A CA 1
ATOM 777 C C . SER A 1 96 ? -4.842 7.847 13.072 1.00 91.38 96 SER A C 1
ATOM 779 O O . SER A 1 96 ? -5.129 7.417 11.952 1.00 91.38 96 SER A O 1
ATOM 781 N N . GLU A 1 97 ? -5.581 8.758 13.705 1.00 90.75 97 GLU A N 1
ATOM 782 C CA . GLU A 1 97 ? -6.798 9.359 13.145 1.00 90.75 97 GLU A CA 1
ATOM 783 C C . GLU A 1 97 ? -6.558 9.932 11.738 1.00 90.75 97 GLU A C 1
ATOM 785 O O . GLU A 1 97 ? -7.299 9.601 10.818 1.00 90.75 97 GLU A O 1
ATOM 790 N N . ASP A 1 98 ? -5.450 10.654 11.533 1.00 92.44 98 ASP A N 1
ATOM 791 C CA . ASP A 1 98 ? -5.060 11.197 10.222 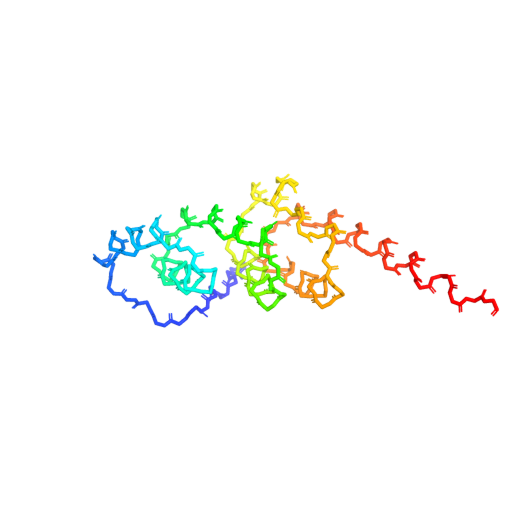1.00 92.44 98 ASP A CA 1
ATOM 792 C C . ASP A 1 98 ? -4.910 10.109 9.139 1.00 92.44 98 ASP A C 1
ATOM 794 O O . ASP A 1 98 ? -5.336 10.281 7.997 1.00 92.44 98 ASP A O 1
ATOM 798 N N . ILE A 1 99 ? -4.311 8.960 9.480 1.00 95.06 99 ILE A N 1
ATOM 799 C CA . ILE A 1 99 ? -4.107 7.852 8.533 1.00 95.06 99 ILE A CA 1
ATOM 800 C C . ILE A 1 99 ? -5.447 7.183 8.206 1.00 95.06 99 ILE A C 1
ATOM 802 O O . ILE A 1 99 ? -5.696 6.830 7.049 1.00 95.06 99 ILE A O 1
ATOM 806 N N . VAL A 1 100 ? -6.316 7.023 9.209 1.00 94.38 100 VAL A N 1
ATOM 807 C CA . VAL A 1 100 ? -7.678 6.498 9.039 1.00 94.38 100 VAL A CA 1
ATOM 808 C C . VAL A 1 100 ? -8.513 7.434 8.163 1.00 94.38 100 VAL A C 1
ATOM 810 O O . VAL A 1 100 ? -9.191 6.968 7.243 1.00 94.38 100 VAL A O 1
ATOM 813 N N . GLU A 1 101 ? -8.425 8.747 8.381 1.00 93.25 101 GLU A N 1
ATOM 814 C CA . GLU A 1 101 ? -9.094 9.752 7.555 1.00 93.25 101 GLU A CA 1
ATOM 815 C C . GLU A 1 101 ? -8.593 9.685 6.108 1.00 93.25 101 GLU A C 1
ATOM 817 O O . GLU A 1 101 ? -9.397 9.565 5.178 1.00 93.25 101 GLU A O 1
ATOM 822 N N . THR A 1 102 ? -7.273 9.671 5.895 1.00 94.31 102 THR A N 1
ATOM 823 C CA . THR A 1 102 ? -6.692 9.513 4.556 1.00 94.31 102 THR A CA 1
ATOM 824 C C . THR A 1 102 ? -7.183 8.236 3.882 1.00 94.31 102 THR A C 1
ATOM 826 O O . THR A 1 102 ? -7.561 8.272 2.706 1.00 94.31 102 THR A O 1
ATOM 829 N N . PHE A 1 103 ? -7.230 7.116 4.606 1.00 95.31 103 PHE A N 1
ATOM 830 C CA . PHE A 1 103 ? -7.760 5.863 4.082 1.00 95.31 103 PHE A CA 1
ATOM 831 C C . PHE A 1 103 ? -9.212 6.015 3.618 1.00 95.31 103 PHE A C 1
ATOM 833 O O . PHE A 1 103 ? -9.537 5.661 2.483 1.00 95.31 103 PHE A O 1
ATOM 840 N N . ALA A 1 104 ? -10.076 6.587 4.459 1.00 93.50 104 ALA A N 1
ATOM 841 C CA . ALA A 1 104 ? -11.489 6.780 4.152 1.00 93.50 104 ALA A CA 1
ATOM 842 C C . ALA A 1 104 ? -11.707 7.709 2.946 1.00 93.50 104 ALA A C 1
ATOM 844 O O . ALA A 1 104 ? -12.498 7.395 2.052 1.00 93.50 104 ALA A O 1
ATOM 845 N N . VAL A 1 105 ? -10.963 8.817 2.870 1.00 91.81 105 VAL A N 1
ATOM 846 C CA . VAL A 1 105 ? -11.050 9.793 1.772 1.00 91.81 105 VAL A CA 1
ATOM 847 C C . VAL A 1 105 ? -10.600 9.186 0.440 1.00 91.81 105 VAL A C 1
ATOM 849 O O . VAL A 1 105 ? -11.220 9.437 -0.598 1.00 91.81 105 VAL A O 1
ATOM 852 N N . TYR A 1 106 ? -9.539 8.373 0.447 1.00 91.94 106 TYR A N 1
ATOM 853 C CA . TYR A 1 106 ? -8.979 7.771 -0.767 1.00 91.94 106 TYR A CA 1
ATOM 854 C C . TYR A 1 106 ? -9.592 6.416 -1.128 1.00 91.94 106 TYR A C 1
ATOM 856 O O . TYR A 1 106 ? -9.361 5.933 -2.236 1.00 91.94 106 TYR A O 1
ATOM 864 N N . ALA A 1 107 ? -10.400 5.809 -0.257 1.00 91.94 107 ALA A N 1
ATOM 865 C CA . ALA A 1 107 ? -11.023 4.511 -0.502 1.00 91.94 107 ALA A CA 1
ATOM 866 C C . ALA A 1 107 ? -11.827 4.468 -1.809 1.00 91.94 107 ALA A C 1
ATOM 868 O O . ALA A 1 107 ? -11.822 3.453 -2.501 1.00 91.94 107 ALA A O 1
ATOM 869 N N . ASN A 1 108 ? -12.452 5.585 -2.199 1.00 86.94 108 ASN A N 1
ATOM 870 C CA . ASN A 1 108 ? -13.185 5.697 -3.463 1.00 86.94 108 ASN A CA 1
ATOM 871 C C . ASN A 1 108 ? -12.295 5.582 -4.719 1.00 86.94 108 ASN A C 1
ATOM 873 O O . ASN A 1 108 ? -12.811 5.332 -5.808 1.00 86.94 108 ASN A O 1
ATOM 877 N N . ARG A 1 109 ? -10.973 5.764 -4.584 1.00 85.88 109 ARG A N 1
ATOM 878 C CA . ARG A 1 109 ? -9.991 5.558 -5.658 1.00 85.88 109 ARG A CA 1
ATOM 879 C C . ARG A 1 109 ? -9.688 4.083 -5.853 1.00 85.88 109 ARG A C 1
ATOM 881 O O . ARG A 1 109 ? -9.411 3.670 -6.978 1.00 85.88 109 ARG A O 1
ATOM 888 N N . GLY A 1 110 ? -9.797 3.295 -4.787 1.00 76.19 110 GLY A N 1
ATOM 889 C CA . GLY A 1 110 ? -9.736 1.850 -4.870 1.00 76.19 110 GLY A CA 1
ATOM 890 C C . GLY A 1 110 ? -11.000 1.348 -5.553 1.00 76.19 110 GLY A C 1
ATOM 891 O O . GLY A 1 110 ? -12.070 1.294 -4.956 1.00 76.19 110 GLY A O 1
ATOM 892 N N . ALA A 1 111 ? -10.895 1.008 -6.836 1.00 72.62 111 ALA A N 1
ATOM 893 C CA . ALA A 1 111 ? -12.021 0.628 -7.691 1.00 72.62 111 ALA A CA 1
ATOM 894 C C . ALA A 1 111 ? -12.575 -0.779 -7.358 1.00 72.62 111 ALA A C 1
ATOM 896 O O . ALA A 1 111 ? -12.579 -1.680 -8.199 1.00 72.62 111 ALA A O 1
ATOM 897 N N . SER A 1 112 ? -12.973 -1.008 -6.102 1.00 86.38 112 SER A N 1
ATOM 898 C CA . SER A 1 112 ? -13.240 -2.331 -5.544 1.00 86.38 112 SER A CA 1
ATOM 899 C C . SER A 1 112 ? -14.144 -2.273 -4.309 1.00 86.38 112 SER A C 1
ATOM 901 O O . SER A 1 112 ? -13.768 -1.735 -3.270 1.00 86.38 112 SER A O 1
ATOM 903 N N . TYR A 1 113 ? -15.304 -2.933 -4.370 1.00 90.19 113 TYR A N 1
ATOM 904 C CA . TYR A 1 113 ? -16.254 -3.013 -3.247 1.00 90.19 113 TYR A CA 1
ATOM 905 C C . TYR A 1 113 ? -15.683 -3.737 -2.016 1.00 90.19 113 TYR A C 1
ATOM 907 O O . TYR A 1 113 ? -16.198 -3.596 -0.913 1.00 90.19 113 TYR A O 1
ATOM 915 N N . GLN A 1 114 ? -14.600 -4.494 -2.190 1.00 93.75 114 GLN A N 1
ATOM 916 C CA . GLN A 1 114 ? -13.852 -5.169 -1.134 1.00 93.75 114 GLN A CA 1
ATOM 917 C C . GLN A 1 114 ? -13.296 -4.193 -0.087 1.00 93.75 114 GLN A C 1
ATOM 919 O O . GLN A 1 114 ? -12.949 -4.640 0.995 1.00 93.75 114 GLN A O 1
ATOM 924 N N . ILE A 1 115 ? -13.236 -2.888 -0.378 1.00 93.00 115 ILE A N 1
ATOM 925 C CA . ILE A 1 115 ? -12.832 -1.860 0.591 1.00 93.00 115 ILE A CA 1
ATOM 926 C C . ILE A 1 115 ? -13.959 -1.529 1.590 1.00 93.00 115 ILE A C 1
ATOM 928 O O . ILE A 1 115 ? -13.685 -1.128 2.718 1.00 93.00 115 ILE A O 1
ATOM 932 N N . VAL A 1 116 ? -15.228 -1.734 1.213 1.00 92.69 116 VAL A N 1
ATOM 933 C CA . VAL A 1 116 ? -16.398 -1.329 2.015 1.00 92.69 116 VAL A CA 1
ATOM 934 C C . VAL A 1 116 ? -16.399 -1.913 3.435 1.00 92.69 116 VAL A C 1
ATOM 936 O O . VAL A 1 116 ? -16.647 -1.143 4.359 1.00 92.69 116 VAL A O 1
ATOM 939 N N . PRO A 1 117 ? -16.096 -3.208 3.666 1.00 92.94 117 PRO A N 1
ATOM 940 C CA . PRO A 1 117 ? -16.051 -3.748 5.023 1.00 92.94 117 PRO A CA 1
ATOM 941 C C . PRO A 1 117 ? -15.066 -3.012 5.938 1.00 92.94 117 PRO A C 1
ATOM 943 O O . PRO A 1 117 ? -15.409 -2.743 7.080 1.00 92.94 117 PRO A O 1
ATOM 946 N N . TYR A 1 118 ? -13.893 -2.615 5.431 1.00 92.75 118 TYR A N 1
ATOM 947 C CA . TYR A 1 118 ? -12.917 -1.858 6.222 1.00 92.75 118 TYR A CA 1
ATOM 948 C C . TYR A 1 118 ? -13.460 -0.481 6.611 1.00 92.75 118 TYR A C 1
ATOM 950 O O . TYR A 1 118 ? -13.306 -0.072 7.755 1.00 92.75 118 TYR A O 1
ATOM 958 N N . LEU A 1 119 ? -14.146 0.211 5.694 1.00 93.50 119 LEU A N 1
ATOM 959 C CA . LEU A 1 119 ? -14.784 1.498 5.997 1.00 93.50 119 LEU A CA 1
ATOM 960 C C . LEU A 1 119 ? -15.865 1.369 7.074 1.00 93.50 119 LEU A C 1
ATOM 962 O O . LEU A 1 119 ? -15.946 2.222 7.950 1.00 93.50 119 LEU A O 1
ATOM 966 N N . LEU A 1 120 ? -16.676 0.307 7.024 1.00 93.06 120 LEU A N 1
ATOM 967 C CA . LEU A 1 120 ? -17.700 0.053 8.040 1.00 93.06 120 LEU A CA 1
ATOM 968 C C . LEU A 1 120 ? -17.073 -0.261 9.402 1.00 93.06 120 LEU A C 1
ATOM 970 O O . LEU A 1 120 ? -17.500 0.305 10.399 1.00 93.06 120 LEU A O 1
ATOM 974 N N . SER A 1 121 ? -16.025 -1.089 9.446 1.00 91.25 121 SER A N 1
ATOM 975 C CA . SER A 1 121 ? -15.311 -1.375 10.695 1.00 91.25 121 SER A CA 1
ATOM 976 C C . SER A 1 121 ? -14.657 -0.127 11.295 1.00 91.25 121 SER A C 1
ATOM 978 O O . SER A 1 121 ? -14.724 0.072 12.503 1.00 91.25 121 SER A O 1
ATOM 980 N N . LEU A 1 122 ? -14.061 0.740 10.469 1.00 90.75 122 LEU A N 1
ATOM 981 C CA . LEU A 1 122 ? -13.494 2.012 10.930 1.00 90.75 122 LEU A CA 1
ATOM 982 C C . LEU A 1 122 ? -14.579 2.967 11.451 1.00 90.75 122 LEU A C 1
ATOM 984 O O . LEU A 1 122 ? -14.367 3.629 12.464 1.00 90.75 122 LEU A O 1
ATOM 988 N N . LEU A 1 123 ? -15.746 3.008 10.798 1.00 89.50 123 LEU A N 1
ATOM 989 C CA . LEU A 1 123 ? -16.888 3.802 11.255 1.00 89.50 123 LEU A CA 1
ATOM 990 C C . LEU A 1 123 ? -17.412 3.314 12.613 1.00 89.50 123 LEU A C 1
ATOM 992 O O . LEU A 1 123 ? -17.613 4.131 13.505 1.00 89.50 123 LEU A O 1
ATOM 996 N N . GLU A 1 124 ? -17.582 2.002 12.795 1.00 86.94 124 GLU A N 1
ATOM 997 C CA . GLU A 1 124 ? -18.015 1.414 14.072 1.00 86.94 124 GLU A CA 1
ATOM 998 C C . GLU A 1 124 ? -17.040 1.742 15.214 1.00 86.94 124 GLU A C 1
ATOM 1000 O O . GLU A 1 124 ? -17.468 2.107 16.311 1.00 86.94 124 GLU A O 1
ATOM 1005 N N . LEU A 1 125 ? -15.727 1.661 14.956 1.00 81.81 125 LEU A N 1
ATOM 1006 C CA . LEU A 1 125 ? -14.700 2.046 15.929 1.00 81.81 125 LEU A CA 1
ATOM 1007 C C . LEU A 1 125 ? -14.801 3.531 16.299 1.00 81.81 125 LEU A C 1
ATOM 1009 O O . LEU A 1 125 ? -14.741 3.869 17.479 1.00 81.81 125 LEU A O 1
ATOM 1013 N N . TRP A 1 126 ? -15.000 4.406 15.311 1.00 78.94 126 TRP A N 1
ATOM 1014 C CA . TRP A 1 126 ? -15.138 5.849 15.523 1.00 78.94 126 TRP A CA 1
ATOM 1015 C C . TRP A 1 126 ? -16.406 6.214 16.310 1.00 78.94 126 TRP A C 1
ATOM 1017 O O . TRP A 1 126 ? -16.381 7.045 17.220 1.00 78.94 126 TRP A O 1
ATOM 1027 N N . GLU A 1 127 ? -17.547 5.609 15.982 1.00 78.00 127 GLU A N 1
ATOM 1028 C CA . GLU A 1 127 ? -18.794 5.827 16.724 1.00 78.00 127 GLU A CA 1
ATOM 1029 C C . GLU A 1 127 ? -18.671 5.333 18.177 1.00 78.00 127 GLU A C 1
ATOM 1031 O O . GLU A 1 127 ? -19.171 5.981 19.103 1.00 78.00 127 GLU A O 1
ATOM 1036 N N . GLY A 1 128 ? -17.940 4.234 18.394 1.00 70.50 128 GLY A N 1
ATOM 1037 C CA . GLY A 1 128 ? -17.628 3.704 19.720 1.00 70.50 128 GLY 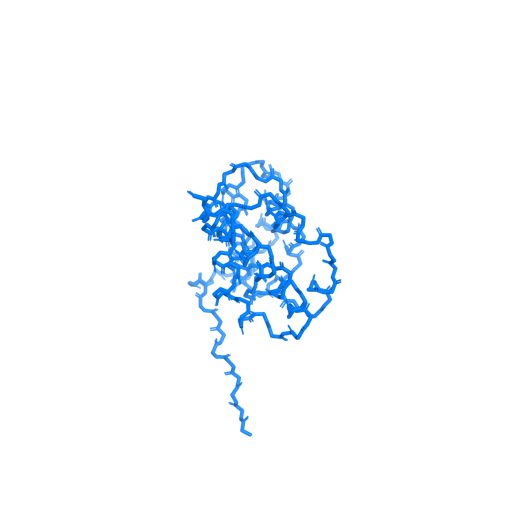A CA 1
ATOM 1038 C C . GLY A 1 128 ? -16.777 4.645 20.580 1.00 70.50 128 GLY A C 1
ATOM 1039 O O . GLY A 1 128 ? -17.100 4.843 21.750 1.00 70.50 128 GLY A O 1
ATOM 1040 N N . THR A 1 129 ? -15.742 5.280 20.019 1.00 62.78 129 THR A N 1
ATOM 1041 C CA . THR A 1 129 ? -14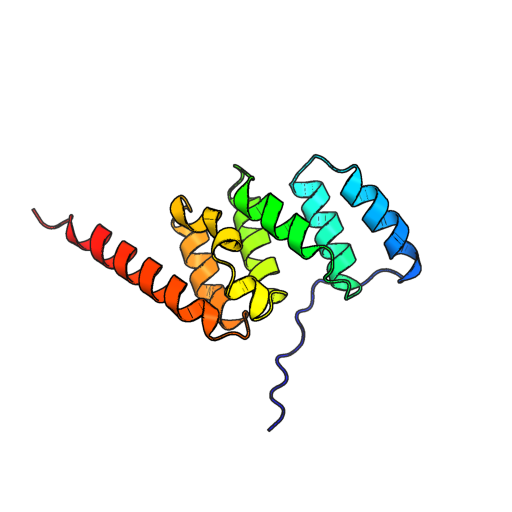.858 6.200 20.766 1.00 62.78 129 THR A CA 1
ATOM 1042 C C . THR A 1 129 ? -15.534 7.525 21.121 1.00 62.78 129 THR A C 1
ATOM 1044 O O . THR A 1 129 ? -15.310 8.064 22.205 1.00 62.78 129 THR A O 1
ATOM 1047 N N . ASN A 1 130 ? -16.418 8.035 20.261 1.00 58.81 130 ASN A N 1
ATOM 1048 C CA . ASN A 1 130 ? -17.166 9.269 20.528 1.00 58.81 130 ASN A CA 1
ATOM 1049 C C . ASN A 1 130 ? -18.258 9.117 21.600 1.00 58.81 130 ASN A C 1
ATOM 1051 O O . ASN A 1 130 ? -18.735 10.114 22.145 1.00 58.81 130 ASN A O 1
ATOM 1055 N N . SER A 1 131 ? -18.650 7.884 21.920 1.00 55.56 131 SER A N 1
ATOM 1056 C CA . SER A 1 131 ? -19.734 7.589 22.861 1.00 55.56 131 SER A CA 1
ATOM 1057 C C . SER A 1 131 ? -19.301 7.594 24.337 1.00 55.56 131 SER A C 1
ATOM 1059 O O . SER A 1 131 ? -20.161 7.603 25.217 1.00 55.56 131 SER A O 1
ATOM 1061 N N . GLU A 1 132 ? -17.996 7.631 24.635 1.00 54.06 132 GLU A N 1
ATOM 1062 C CA . GLU A 1 132 ? -17.463 7.624 26.012 1.00 54.06 132 GLU A CA 1
ATOM 1063 C C . GLU A 1 132 ? -17.253 9.029 26.622 1.00 54.06 132 GLU A C 1
ATOM 1065 O O . GLU A 1 132 ? -16.875 9.153 27.785 1.00 54.06 132 GLU A O 1
ATOM 1070 N N . MET A 1 133 ? -17.570 10.106 25.891 1.00 50.12 133 MET A N 1
ATOM 1071 C CA . MET A 1 133 ? -17.505 11.502 26.370 1.00 50.12 133 MET A CA 1
ATOM 1072 C C . MET A 1 133 ? -18.866 12.065 26.823 1.00 50.12 133 MET A C 1
ATOM 1074 O O . MET A 1 133 ? -19.184 13.233 26.602 1.00 50.12 133 MET A O 1
ATOM 1078 N N . ILE A 1 134 ? -19.690 11.244 27.477 1.00 47.78 134 ILE A N 1
ATOM 1079 C CA . ILE A 1 134 ? -20.878 11.717 28.203 1.00 47.78 134 ILE A CA 1
ATOM 1080 C C . ILE A 1 134 ? -20.879 11.090 29.603 1.00 47.78 134 ILE A C 1
ATOM 1082 O O . ILE A 1 134 ? -21.524 10.070 29.838 1.00 47.78 134 ILE A O 1
ATOM 1086 N N . LEU A 1 135 ? -20.154 11.718 30.532 1.00 39.50 135 LEU A N 1
ATOM 1087 C CA . LEU A 1 135 ? -20.382 11.619 31.978 1.00 39.50 135 LEU A CA 1
ATOM 1088 C C . LEU A 1 135 ? -20.353 13.017 32.595 1.00 39.50 135 LEU A C 1
ATOM 1090 O O . LEU A 1 135 ? -19.338 13.723 32.402 1.00 39.50 135 LEU A O 1
#

Sequence (135 aa):
MNEMYSGIWLGEAREPHHLPILHQHLKNCHDSKECLEIIVEILKLGDFTVKDYLIKIMNSSSNSEIIDCCVRLFLMVGNHRDFKNIDNFHFLADASEDIVETFAVYANRGASYQIVPYLLSLLELWEGTNSEMIL

Organism: NCBI:txid1936207

Secondary structure (DSSP, 8-state):
-----PPP--S----GGGHHHHHHHHHH---HHHHHHHHHHHHHTT-GGGHHHHHHHHHH---HHHHHHHHHHHHHH--HHHHH-GGGGGGGGS--HHHHHHHHHHGGGS--GGGHHHHHHHHHHHHHHHTT---

pLDDT: mean 87.13, std 13.91, range [35.47, 96.44]

Radius of gyration: 16.5 Å; chains: 1; bounding box: 40×23×53 Å